Protein AF-A0A1G9U2H8-F1 (afdb_monomer_lite)

Radius of gyration: 17.37 Å; chains: 1; bounding box: 36×29×48 Å

Foldseek 3Di:
DDWDKDWDADDDDDDDDDDDDDPDPVRVVCCVQPDDDDDWDADPPPRDTDDDDDPDDGDDPDPDDPPPPPPRGDDIDMDIDD

pLDDT: mean 80.77, std 14.41, range [40.31, 97.31]

Secondary structure (DSSP, 8-state):
-PPPEEEE--------------SSHHHHHHHHHT------EE-TTT-PEEP---------SS---S----TT----EEEE--

Structure (mmCIF, N/CA/C/O backbone):
data_AF-A0A1G9U2H8-F1
#
_entry.id   AF-A0A1G9U2H8-F1
#
loop_
_atom_site.group_PDB
_atom_site.id
_atom_site.type_symbol
_atom_site.label_atom_id
_atom_site.label_alt_id
_atom_site.label_comp_id
_atom_site.label_asym_id
_atom_site.label_entity_id
_atom_site.label_seq_id
_atom_site.pdbx_PDB_ins_code
_atom_site.Cartn_x
_atom_site.Cartn_y
_atom_site.Cartn_z
_atom_site.occupancy
_atom_site.B_iso_or_equiv
_atom_site.auth_seq_id
_atom_site.auth_comp_id
_atom_site.auth_asym_id
_atom_site.auth_atom_id
_atom_site.pdbx_PDB_model_num
ATOM 1 N N . MET A 1 1 ? -15.828 -9.542 27.626 1.00 69.69 1 MET A N 1
ATOM 2 C CA . MET A 1 1 ? -14.908 -10.322 26.777 1.00 69.69 1 MET A CA 1
ATOM 3 C C . MET A 1 1 ? -14.777 -9.562 25.470 1.00 69.69 1 MET A C 1
ATOM 5 O O . MET A 1 1 ? -15.797 -9.051 25.015 1.00 69.69 1 MET A O 1
ATOM 9 N N . LYS A 1 2 ? -13.560 -9.359 24.954 1.00 80.88 2 LYS A N 1
ATOM 10 C CA . LYS A 1 2 ? -13.398 -8.770 23.617 1.00 80.88 2 LYS A CA 1
ATOM 11 C C . LYS A 1 2 ? -13.805 -9.833 22.590 1.00 80.88 2 LYS A C 1
ATOM 13 O O . LYS A 1 2 ? -13.629 -11.014 22.868 1.00 80.88 2 LYS A O 1
ATOM 18 N N . LYS A 1 3 ? -14.418 -9.398 21.494 1.00 88.56 3 LYS A N 1
ATOM 19 C CA . LYS A 1 3 ? -14.740 -10.235 20.336 1.00 88.56 3 LYS A CA 1
ATOM 20 C C . LYS A 1 3 ? -13.667 -9.990 19.284 1.00 88.56 3 LYS A C 1
ATOM 22 O O . LYS A 1 3 ? -13.238 -8.839 19.149 1.00 88.56 3 LYS A O 1
ATOM 27 N N . GLU A 1 4 ? -13.251 -11.036 18.591 1.00 87.25 4 GLU A N 1
ATOM 28 C CA . GLU A 1 4 ? -12.311 -10.948 17.475 1.00 87.25 4 GLU A CA 1
ATOM 29 C C . GLU A 1 4 ? -13.091 -11.022 16.164 1.00 87.25 4 GLU A C 1
ATOM 31 O O . GLU A 1 4 ? -14.142 -11.660 16.085 1.00 87.25 4 GLU A O 1
ATOM 36 N N . PHE A 1 5 ? -12.631 -10.266 15.171 1.00 92.44 5 PHE A N 1
ATOM 37 C CA . PHE A 1 5 ? -13.278 -10.167 13.871 1.00 92.44 5 PHE A CA 1
ATOM 38 C C . PHE A 1 5 ? -12.219 -10.302 12.786 1.00 92.44 5 PHE A C 1
ATOM 40 O O . PHE A 1 5 ? -11.145 -9.714 12.904 1.00 92.44 5 PHE A O 1
ATOM 47 N N . TYR A 1 6 ? -12.549 -11.022 11.723 1.00 91.12 6 TYR A N 1
ATOM 48 C CA . TYR A 1 6 ? -11.714 -11.190 10.539 1.00 91.12 6 TYR A CA 1
ATOM 49 C C . TYR A 1 6 ? -12.543 -10.888 9.296 1.00 91.12 6 TYR A C 1
ATOM 51 O O . TYR A 1 6 ? -13.769 -10.824 9.350 1.00 91.12 6 TYR A O 1
ATOM 59 N N . GLY A 1 7 ? -11.894 -10.648 8.166 1.00 90.19 7 GLY A N 1
ATOM 60 C CA . GLY A 1 7 ? -12.618 -10.230 6.980 1.00 90.19 7 GLY A CA 1
ATOM 61 C C . GLY A 1 7 ? -11.759 -10.170 5.738 1.00 90.19 7 GLY A C 1
ATOM 62 O O . GLY A 1 7 ? -10.551 -10.381 5.781 1.00 90.19 7 GLY A O 1
ATOM 63 N N . ASN A 1 8 ? -12.415 -9.862 4.627 1.00 86.69 8 ASN A N 1
ATOM 64 C CA . ASN A 1 8 ? -11.771 -9.608 3.351 1.00 86.69 8 ASN A CA 1
ATOM 65 C C . ASN A 1 8 ? -12.135 -8.196 2.909 1.00 86.69 8 ASN A C 1
ATOM 67 O O . ASN A 1 8 ? -13.267 -7.739 3.083 1.00 86.69 8 ASN A O 1
ATOM 71 N N . LEU A 1 9 ? -11.174 -7.511 2.313 1.00 85.62 9 LEU A N 1
ATOM 72 C CA . LEU A 1 9 ? -11.395 -6.246 1.640 1.00 85.62 9 LEU A CA 1
ATOM 73 C C . LEU A 1 9 ? -10.550 -6.223 0.375 1.00 85.62 9 LEU A C 1
ATOM 75 O O . LEU A 1 9 ? -9.493 -6.849 0.319 1.00 85.62 9 LEU A O 1
ATOM 79 N N . SER A 1 10 ? -11.001 -5.459 -0.608 1.00 84.00 10 SER A N 1
ATOM 80 C CA . SER A 1 10 ? -10.205 -5.125 -1.781 1.00 84.00 10 SER A CA 1
ATOM 81 C C . SER A 1 10 ? -10.039 -3.617 -1.871 1.00 84.00 10 SER A C 1
ATOM 83 O O . SER A 1 10 ? -10.947 -2.858 -1.525 1.00 84.00 10 SER A O 1
ATOM 85 N N . ILE A 1 11 ? -8.858 -3.183 -2.311 1.00 79.06 11 ILE A N 1
ATOM 86 C CA . ILE A 1 11 ? -8.500 -1.772 -2.438 1.00 79.06 11 ILE A CA 1
ATOM 87 C C . ILE A 1 11 ? -8.166 -1.502 -3.900 1.00 79.06 11 ILE A C 1
ATOM 89 O O . ILE A 1 11 ? -7.314 -2.174 -4.470 1.00 79.06 11 ILE A O 1
ATOM 93 N N . VAL A 1 12 ? -8.805 -0.488 -4.481 1.00 78.44 12 VAL A N 1
ATOM 94 C CA . VAL A 1 12 ? -8.410 0.076 -5.776 1.00 78.44 12 VAL A CA 1
ATOM 95 C C . VAL A 1 12 ? -7.624 1.352 -5.501 1.00 78.44 12 VAL A C 1
ATOM 97 O O . VAL A 1 12 ? -8.137 2.270 -4.855 1.00 78.44 12 VAL A O 1
ATOM 100 N N . ILE A 1 13 ? -6.381 1.413 -5.975 1.00 79.06 13 ILE A N 1
ATOM 101 C CA . ILE A 1 13 ? -5.476 2.542 -5.737 1.00 79.06 13 ILE A CA 1
ATOM 102 C C . ILE A 1 13 ? -5.102 3.163 -7.077 1.00 79.06 13 ILE A C 1
ATOM 104 O O . ILE A 1 13 ? -4.540 2.508 -7.945 1.00 79.06 13 ILE A O 1
ATOM 108 N N . ASN A 1 14 ? -5.392 4.454 -7.227 1.00 81.31 14 ASN A N 1
ATOM 109 C CA . ASN A 1 14 ? -4.845 5.272 -8.302 1.00 81.31 14 ASN A CA 1
ATOM 110 C C . ASN A 1 14 ? -3.765 6.172 -7.700 1.00 81.31 14 ASN A C 1
ATOM 112 O O . ASN A 1 14 ? -4.046 6.949 -6.783 1.00 81.31 14 ASN A O 1
ATOM 116 N N . MET A 1 15 ? -2.536 6.050 -8.192 1.00 83.06 15 MET A N 1
ATOM 117 C CA . MET A 1 15 ? -1.390 6.782 -7.672 1.00 83.06 15 MET A CA 1
ATOM 118 C C . MET A 1 15 ? -0.496 7.303 -8.791 1.00 83.06 15 MET A C 1
ATOM 120 O O . MET A 1 15 ? -0.462 6.761 -9.890 1.00 83.06 15 MET A O 1
ATOM 124 N N . ASN A 1 16 ? 0.258 8.351 -8.471 1.00 86.81 16 ASN A N 1
ATOM 125 C CA . ASN A 1 16 ? 1.334 8.865 -9.307 1.00 86.81 16 ASN A CA 1
ATOM 126 C C . ASN A 1 16 ? 2.647 8.716 -8.535 1.00 86.81 16 ASN A C 1
ATOM 128 O O . ASN A 1 16 ? 2.671 8.949 -7.325 1.00 86.81 1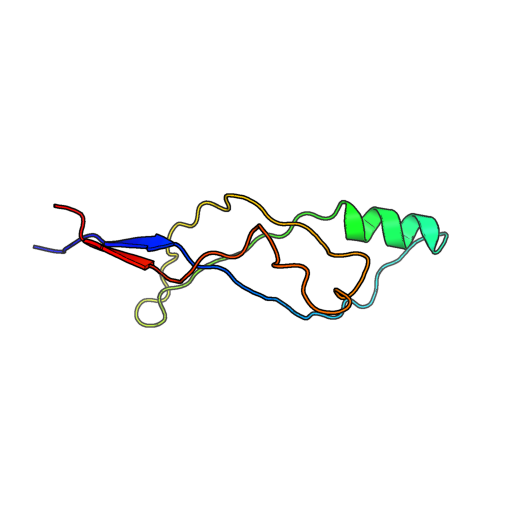6 ASN A O 1
ATOM 132 N N . PHE A 1 17 ? 3.733 8.393 -9.228 1.00 88.31 17 PHE A N 1
ATOM 133 C CA . PHE A 1 17 ? 5.085 8.423 -8.675 1.00 88.31 17 PHE A CA 1
ATOM 134 C C . PHE A 1 17 ? 5.896 9.540 -9.338 1.00 88.31 17 PHE A C 1
ATOM 136 O O . PHE A 1 17 ? 5.627 9.952 -10.466 1.00 88.31 17 PHE A O 1
ATOM 143 N N . THR A 1 18 ? 6.884 10.068 -8.619 1.00 93.12 18 THR A N 1
ATOM 144 C CA . THR A 1 18 ? 7.770 11.135 -9.103 1.00 93.12 18 THR A CA 1
ATOM 145 C C . THR A 1 18 ? 9.172 10.934 -8.547 1.00 93.12 18 THR A C 1
ATOM 147 O O . THR A 1 18 ? 9.304 10.457 -7.424 1.00 93.12 18 THR A O 1
ATOM 150 N N . GLY A 1 19 ? 10.201 11.371 -9.278 1.00 92.00 19 GLY A N 1
ATOM 151 C CA . GLY A 1 19 ? 11.588 11.331 -8.797 1.00 92.00 19 GLY A CA 1
ATOM 152 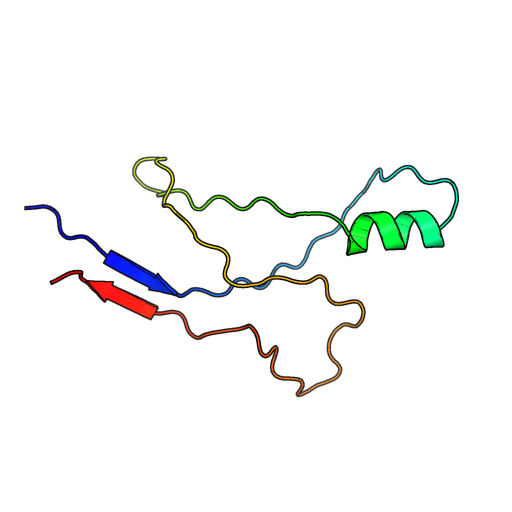C C . GLY A 1 19 ? 12.281 9.972 -8.939 1.00 92.00 19 GLY A C 1
ATOM 153 O O . GLY A 1 19 ? 13.273 9.741 -8.259 1.00 92.00 19 GLY A O 1
ATOM 154 N N . LEU A 1 20 ? 11.770 9.087 -9.801 1.00 94.50 20 LEU A N 1
ATOM 155 C CA . LEU A 1 20 ? 12.453 7.850 -10.180 1.00 94.50 20 LEU A CA 1
ATOM 156 C C . LEU A 1 20 ? 13.647 8.184 -11.087 1.00 94.50 20 LEU A C 1
ATOM 158 O O . LEU A 1 20 ? 13.472 8.816 -12.130 1.00 94.50 20 LEU A O 1
ATOM 162 N N . GLU A 1 21 ? 14.848 7.777 -10.683 1.00 96.31 21 GLU A N 1
ATOM 163 C CA . GLU A 1 21 ? 16.074 7.935 -11.471 1.00 96.31 21 GLU A CA 1
ATOM 164 C C . GLU A 1 21 ? 16.407 6.612 -12.173 1.00 96.31 21 GLU A C 1
ATOM 166 O O . GLU A 1 21 ? 16.572 5.590 -11.511 1.00 96.31 21 GLU A O 1
ATOM 171 N N . ALA A 1 22 ? 16.512 6.642 -13.504 1.00 96.69 22 ALA A N 1
ATOM 172 C CA . ALA A 1 22 ? 16.849 5.495 -14.349 1.00 96.69 22 ALA A CA 1
ATOM 173 C C . ALA A 1 22 ? 17.642 5.956 -15.585 1.00 96.69 22 ALA A C 1
ATOM 175 O O . ALA A 1 22 ? 17.600 7.133 -15.961 1.00 96.69 22 ALA A O 1
ATOM 176 N N . ASN A 1 23 ? 18.363 5.040 -16.229 1.00 97.31 23 ASN A N 1
ATOM 177 C CA . ASN A 1 23 ? 19.170 5.326 -17.417 1.00 97.31 23 ASN A CA 1
ATOM 178 C C . ASN A 1 23 ? 18.355 5.253 -18.718 1.00 97.31 23 ASN A C 1
ATOM 180 O O . ASN A 1 23 ? 18.793 5.793 -19.738 1.00 97.31 23 ASN A O 1
ATOM 184 N N . SER A 1 24 ? 17.183 4.612 -18.699 1.00 97.06 24 SER A N 1
ATOM 185 C CA . SER A 1 24 ? 16.231 4.590 -19.813 1.00 97.06 24 SER A CA 1
ATOM 186 C C . SER A 1 24 ? 14.781 4.479 -19.329 1.00 97.06 24 SER A C 1
ATOM 188 O O . SER A 1 24 ? 14.520 4.307 -18.138 1.00 97.06 24 SER A O 1
ATOM 190 N N . ILE A 1 25 ? 13.831 4.614 -20.259 1.00 94.25 25 ILE A N 1
ATOM 191 C CA . ILE A 1 25 ? 12.401 4.443 -19.963 1.00 94.25 25 ILE A CA 1
ATOM 192 C C . ILE A 1 25 ? 12.109 2.976 -19.646 1.00 94.25 25 ILE A C 1
ATOM 194 O O . ILE A 1 25 ? 11.395 2.700 -18.694 1.00 94.25 25 ILE A O 1
ATOM 198 N N . GLU A 1 26 ? 12.713 2.055 -20.392 1.00 92.56 26 GLU A N 1
ATOM 199 C CA . GLU A 1 26 ? 12.536 0.615 -20.201 1.00 92.56 26 GLU A CA 1
ATOM 200 C C . GLU A 1 26 ? 13.018 0.180 -18.808 1.00 92.56 26 GLU A C 1
ATOM 202 O O . GLU A 1 26 ? 12.314 -0.546 -18.116 1.00 92.56 26 GLU A O 1
ATOM 207 N N . GLU A 1 27 ? 14.167 0.695 -18.348 1.00 93.94 27 GLU A N 1
ATOM 208 C CA . GLU A 1 27 ? 14.649 0.448 -16.981 1.00 93.94 27 GLU A CA 1
ATOM 209 C C . GLU A 1 27 ? 13.683 1.022 -15.932 1.00 93.94 27 GLU A C 1
ATOM 211 O O . GLU A 1 27 ? 13.390 0.367 -14.935 1.00 93.94 27 GLU A O 1
ATOM 216 N N . ALA A 1 28 ? 13.144 2.225 -16.158 1.00 94.38 28 ALA A N 1
ATOM 217 C CA . ALA A 1 28 ? 12.171 2.831 -15.250 1.00 94.38 28 ALA A CA 1
ATOM 218 C C . ALA A 1 28 ? 10.858 2.030 -15.167 1.00 94.38 28 ALA A C 1
ATOM 220 O O . ALA A 1 28 ? 10.277 1.918 -14.087 1.00 94.38 28 ALA A O 1
ATOM 221 N N . GLU A 1 29 ? 10.390 1.484 -16.290 1.00 89.25 29 GLU A N 1
ATOM 222 C CA . GLU A 1 29 ? 9.199 0.634 -16.356 1.00 89.25 29 GLU A CA 1
ATOM 223 C C . GLU A 1 29 ? 9.417 -0.678 -15.597 1.00 89.25 29 GLU A C 1
ATOM 225 O O . GLU A 1 29 ? 8.606 -1.004 -14.732 1.00 89.25 29 GLU A O 1
ATOM 230 N N . GLU A 1 30 ? 10.530 -1.378 -15.838 1.00 88.50 30 GLU A N 1
ATOM 231 C CA . GLU A 1 30 ? 10.888 -2.602 -15.105 1.00 88.50 30 GLU A CA 1
ATOM 232 C C . GLU A 1 30 ? 10.969 -2.342 -13.594 1.00 88.50 30 GLU A C 1
ATOM 234 O O . GLU A 1 30 ? 10.360 -3.065 -12.808 1.00 88.50 30 GLU A O 1
ATOM 239 N N . MET A 1 31 ? 11.626 -1.252 -13.175 1.00 90.12 31 MET A N 1
ATOM 240 C CA . MET A 1 31 ? 11.723 -0.882 -11.759 1.00 90.12 31 MET A CA 1
ATOM 241 C C . MET A 1 31 ? 10.355 -0.704 -11.094 1.00 90.12 31 MET A C 1
ATOM 243 O O . MET A 1 31 ? 10.177 -1.115 -9.949 1.00 90.12 31 MET A O 1
ATOM 247 N N . VAL A 1 32 ? 9.396 -0.067 -11.772 1.00 89.12 32 VAL A N 1
ATOM 248 C CA . VAL A 1 32 ? 8.057 0.158 -11.209 1.00 89.12 32 VAL A CA 1
ATOM 249 C C . VAL A 1 32 ? 7.252 -1.133 -11.207 1.00 89.12 32 VAL A C 1
ATOM 251 O O . VAL A 1 32 ? 6.646 -1.447 -10.188 1.00 89.12 32 VAL A O 1
ATOM 254 N N . MET A 1 33 ? 7.268 -1.891 -12.304 1.00 83.00 33 MET A N 1
ATOM 255 C CA . MET A 1 33 ? 6.497 -3.131 -12.431 1.00 83.00 33 MET A CA 1
ATOM 256 C C . MET A 1 33 ? 6.964 -4.221 -11.456 1.00 83.00 33 MET A C 1
ATOM 258 O O . MET A 1 33 ? 6.128 -4.969 -10.954 1.00 83.00 33 MET A O 1
ATOM 262 N N . ASP A 1 34 ? 8.260 -4.252 -11.132 1.00 82.62 34 ASP A N 1
ATOM 263 C CA . ASP A 1 34 ? 8.859 -5.194 -10.176 1.00 82.62 34 ASP A CA 1
ATOM 264 C C . ASP A 1 34 ? 8.935 -4.646 -8.736 1.00 82.62 34 ASP A C 1
ATOM 266 O O . ASP A 1 34 ? 9.488 -5.297 -7.846 1.00 82.62 34 ASP A O 1
ATOM 270 N N . SER A 1 35 ? 8.418 -3.440 -8.476 1.00 82.25 35 SER A N 1
ATOM 271 C CA . SER A 1 35 ? 8.426 -2.859 -7.128 1.00 82.25 35 SER A CA 1
ATOM 272 C C . SER A 1 35 ? 7.547 -3.657 -6.168 1.00 82.25 35 SER A C 1
ATOM 274 O O . SER A 1 35 ? 6.516 -4.175 -6.559 1.00 82.25 35 SER A O 1
ATOM 276 N N . GLU A 1 36 ? 7.884 -3.692 -4.881 1.00 79.81 36 GLU A N 1
ATOM 277 C CA . GLU A 1 36 ? 6.989 -4.222 -3.846 1.00 79.81 36 GLU A CA 1
ATOM 278 C C . GLU A 1 36 ? 6.258 -3.077 -3.133 1.00 79.81 36 GLU A C 1
ATOM 280 O O . GLU A 1 36 ? 6.847 -2.033 -2.840 1.00 79.81 36 GLU A O 1
ATOM 285 N N . PHE A 1 37 ? 4.975 -3.277 -2.814 1.00 78.00 37 PHE A N 1
ATOM 286 C CA . PHE A 1 37 ? 4.204 -2.348 -1.987 1.00 78.00 37 PHE A CA 1
ATOM 287 C C . PHE A 1 37 ? 4.022 -2.887 -0.570 1.00 78.00 37 PHE A C 1
ATOM 289 O O . PHE A 1 37 ? 3.554 -4.006 -0.369 1.00 78.00 37 PHE A O 1
ATOM 296 N N . GLU A 1 38 ? 4.317 -2.046 0.420 1.00 80.94 38 GLU A N 1
ATOM 297 C CA . GLU A 1 38 ? 3.971 -2.289 1.820 1.00 80.94 38 GLU A CA 1
ATOM 298 C C . GLU A 1 38 ? 2.711 -1.486 2.171 1.00 80.94 38 GLU A C 1
ATOM 300 O O . GLU A 1 38 ? 2.686 -0.256 2.060 1.00 80.94 38 GLU A O 1
ATOM 305 N N . PHE A 1 39 ? 1.662 -2.177 2.618 1.00 85.38 39 PHE A N 1
ATOM 306 C CA . PHE A 1 39 ? 0.440 -1.556 3.127 1.00 85.38 39 PHE A CA 1
ATOM 307 C C . PHE A 1 39 ? 0.341 -1.733 4.637 1.00 85.38 39 PHE A C 1
ATOM 309 O O . PHE A 1 39 ? 0.768 -2.745 5.182 1.00 85.38 39 PHE A O 1
ATOM 316 N N . LYS A 1 40 ? -0.264 -0.750 5.311 1.00 90.50 40 LYS A N 1
ATOM 317 C CA . LYS A 1 40 ? -0.609 -0.830 6.735 1.00 90.50 40 LYS A CA 1
ATOM 318 C C . LYS A 1 40 ? -2.053 -0.439 6.932 1.00 90.50 40 LYS A C 1
ATOM 320 O O . LYS A 1 40 ? -2.476 0.625 6.473 1.00 90.50 40 LYS A O 1
ATOM 325 N N . LEU A 1 41 ? -2.795 -1.274 7.649 1.00 90.62 41 LEU A N 1
ATOM 326 C CA . LEU A 1 41 ? -4.143 -0.950 8.086 1.00 90.62 41 LEU A CA 1
ATOM 327 C C . LEU A 1 41 ? -4.087 -0.504 9.544 1.00 90.62 41 LEU A C 1
ATOM 329 O O . LEU A 1 41 ? -3.679 -1.256 10.419 1.00 90.62 41 LEU A O 1
ATOM 333 N N . LEU A 1 42 ? -4.492 0.734 9.815 1.00 93.69 42 LEU A N 1
ATOM 334 C CA . LEU A 1 42 ? -4.464 1.291 11.166 1.00 93.69 42 LEU A CA 1
ATOM 335 C C . LEU A 1 42 ? -5.878 1.415 11.726 1.00 93.69 42 LEU A C 1
ATOM 337 O O . LEU A 1 42 ? -6.790 1.928 11.071 1.00 93.69 42 LEU A O 1
ATOM 341 N N . ASN 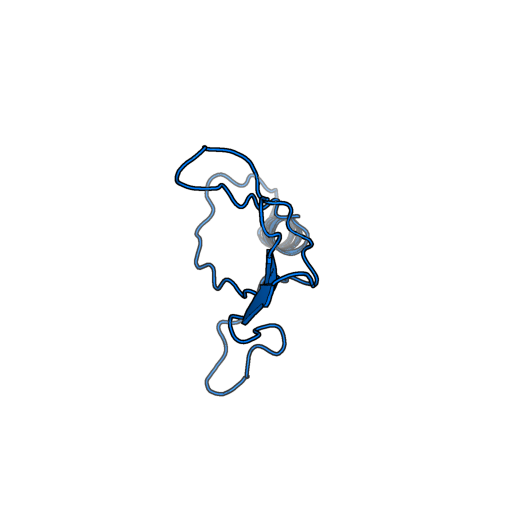A 1 43 ? -6.051 1.014 12.981 1.00 92.44 43 ASN A N 1
ATOM 342 C CA . ASN A 1 43 ? -7.263 1.278 13.734 1.00 92.44 43 ASN A CA 1
ATOM 343 C C . ASN A 1 43 ? -7.381 2.784 13.989 1.00 92.44 43 ASN A C 1
ATOM 345 O O . ASN A 1 43 ? -6.638 3.358 14.781 1.00 92.44 43 ASN A O 1
ATOM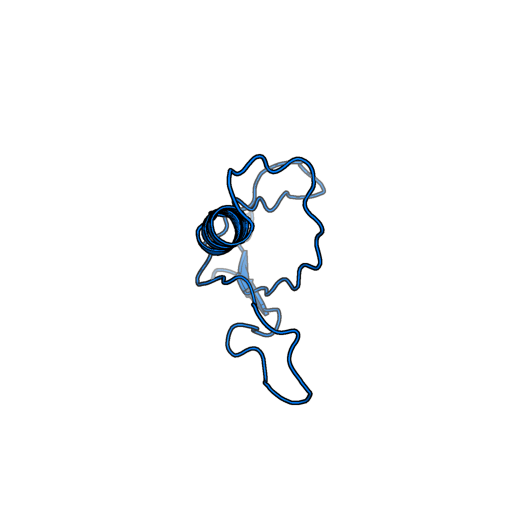 349 N N . SER A 1 44 ? -8.367 3.434 13.376 1.00 93.06 44 SER A N 1
ATOM 350 C CA . SER A 1 44 ? -8.524 4.890 13.464 1.00 93.06 44 SER A CA 1
ATOM 351 C C . SER A 1 44 ? -8.816 5.421 14.876 1.00 93.06 44 SER A C 1
ATOM 353 O O . SER A 1 44 ? -8.732 6.626 15.100 1.00 93.06 44 SER A O 1
ATOM 355 N N . LYS A 1 45 ? -9.215 4.561 15.824 1.00 94.06 45 LYS A N 1
ATOM 356 C CA . LYS A 1 45 ? -9.527 4.954 17.208 1.00 94.06 45 LYS A CA 1
ATOM 357 C C . LYS A 1 45 ? -8.336 4.803 18.145 1.00 94.06 45 LYS A C 1
ATOM 359 O O . LYS A 1 45 ? -8.193 5.619 19.050 1.00 94.06 45 LYS A O 1
ATOM 364 N N . THR A 1 46 ? -7.539 3.750 17.972 1.00 94.38 46 THR A N 1
ATOM 365 C CA . THR A 1 46 ? -6.418 3.429 18.875 1.00 94.38 46 THR A CA 1
ATOM 366 C C . THR A 1 46 ? -5.055 3.745 18.268 1.0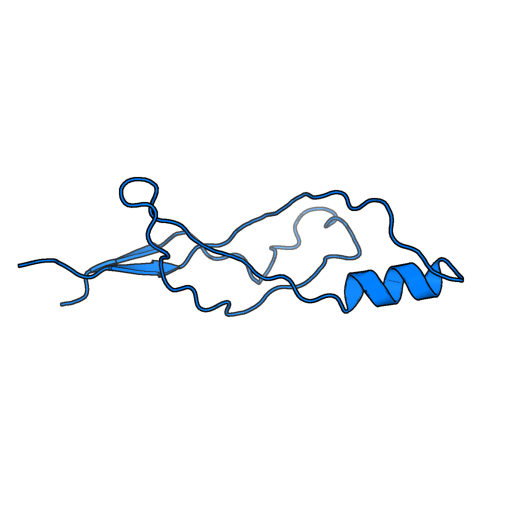0 94.38 46 THR A C 1
ATOM 368 O O . THR A 1 46 ? -4.097 3.928 19.011 1.00 94.38 46 THR A O 1
ATOM 371 N N . GLY A 1 47 ? -4.967 3.852 16.940 1.00 93.06 47 GLY A N 1
ATOM 372 C CA . GLY A 1 47 ? -3.715 3.989 16.196 1.00 93.06 47 GLY A CA 1
ATOM 373 C C . GLY A 1 47 ? -2.922 2.686 16.072 1.00 93.06 47 GLY A C 1
ATOM 374 O O . GLY A 1 47 ? -1.839 2.700 15.498 1.00 93.06 47 GLY A O 1
ATOM 375 N N . GLU A 1 48 ? -3.438 1.579 16.608 1.00 93.69 48 GLU A N 1
ATOM 376 C CA . GLU A 1 48 ? -2.798 0.264 16.531 1.00 93.69 48 GLU A CA 1
ATOM 377 C C . GLU A 1 48 ? -2.935 -0.329 15.126 1.00 93.69 48 GLU A C 1
ATOM 379 O O . GLU A 1 48 ? -3.932 -0.099 14.436 1.00 93.69 48 GLU A O 1
ATOM 384 N N . GLU A 1 49 ? -1.937 -1.103 14.715 1.00 94.19 49 GLU A N 1
ATOM 385 C CA . GLU A 1 49 ? -1.941 -1.820 13.443 1.00 94.19 49 GLU A CA 1
ATOM 386 C C . GLU A 1 49 ? -2.898 -3.015 13.504 1.00 94.19 49 GLU A C 1
ATOM 388 O O . GLU A 1 49 ? -2.935 -3.759 14.486 1.00 94.19 49 GLU A O 1
ATOM 393 N N . ILE A 1 50 ? -3.709 -3.157 12.460 1.00 93.00 50 ILE A N 1
ATOM 394 C CA . ILE A 1 50 ? -4.517 -4.340 12.193 1.00 93.00 50 ILE A CA 1
ATOM 395 C C . ILE A 1 50 ? -3.692 -5.202 11.247 1.00 93.00 50 ILE A C 1
ATOM 397 O O . ILE A 1 50 ? -3.295 -4.727 10.183 1.00 93.00 50 ILE A O 1
ATOM 401 N N . ASP A 1 51 ? -3.448 -6.444 11.651 1.00 91.50 51 ASP A N 1
ATOM 402 C CA . ASP A 1 51 ? -2.712 -7.408 10.840 1.00 91.50 51 ASP A CA 1
ATOM 403 C C . ASP A 1 51 ? -3.437 -7.646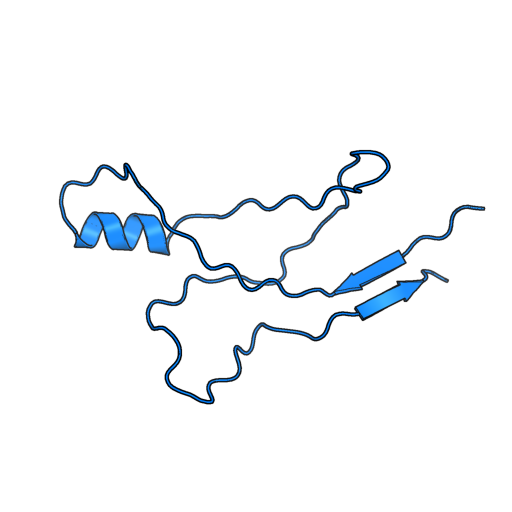 9.509 1.00 91.50 51 ASP A C 1
ATOM 405 O O . ASP A 1 51 ? -4.658 -7.842 9.482 1.00 91.50 51 ASP A O 1
ATOM 409 N N . ILE A 1 52 ? -2.693 -7.580 8.406 1.00 89.81 52 ILE A N 1
ATOM 410 C CA . ILE A 1 52 ? -3.216 -7.807 7.060 1.00 89.81 52 ILE A CA 1
ATOM 411 C C . ILE A 1 52 ? -2.353 -8.833 6.338 1.00 89.81 52 ILE A C 1
ATOM 413 O O . ILE A 1 52 ? -1.132 -8.718 6.289 1.00 89.81 52 ILE A O 1
ATOM 417 N N . ASP A 1 53 ? -3.014 -9.810 5.726 1.00 87.31 53 ASP A N 1
ATOM 418 C CA . ASP A 1 53 ? -2.378 -10.786 4.849 1.00 87.31 53 ASP A CA 1
ATOM 419 C C . ASP A 1 53 ? -2.778 -10.496 3.397 1.00 87.31 53 ASP A C 1
ATOM 421 O O . ASP A 1 53 ? -3.939 -10.661 3.002 1.00 87.31 53 ASP A O 1
ATOM 425 N N . ILE A 1 54 ? -1.824 -10.007 2.604 1.00 81.81 54 ILE A N 1
ATOM 426 C CA . ILE A 1 54 ? -2.052 -9.623 1.209 1.00 81.81 54 ILE A CA 1
ATOM 427 C C . ILE A 1 54 ? -2.049 -10.891 0.349 1.00 81.81 54 ILE A C 1
ATOM 429 O O . ILE A 1 54 ? -1.002 -11.417 -0.015 1.00 81.81 54 ILE A O 1
ATOM 433 N N . GLN A 1 55 ? -3.245 -11.358 -0.016 1.00 75.44 55 GLN A N 1
ATOM 434 C CA . GLN A 1 55 ? -3.434 -12.580 -0.814 1.00 75.44 55 GLN A CA 1
ATOM 435 C C . GLN A 1 55 ? -3.036 -12.435 -2.296 1.00 75.44 55 GLN A C 1
ATOM 437 O O . GLN A 1 55 ? -2.953 -13.436 -3.006 1.00 75.44 55 GLN A O 1
ATOM 442 N N . GLY A 1 56 ? -2.834 -11.209 -2.783 1.00 70.12 56 GLY A N 1
ATOM 443 C CA . GLY A 1 56 ? -2.439 -10.926 -4.161 1.00 70.12 56 GLY A CA 1
ATOM 444 C C . GLY A 1 56 ? -2.528 -9.438 -4.487 1.00 70.12 56 GLY A C 1
ATOM 445 O O . GLY A 1 56 ? -3.411 -8.742 -3.986 1.00 70.12 56 GLY A O 1
ATOM 446 N N . TRP A 1 57 ? -1.599 -8.954 -5.308 1.00 76.19 57 TRP A N 1
ATOM 447 C CA . TRP A 1 57 ? -1.591 -7.596 -5.846 1.00 76.19 57 TRP A CA 1
ATOM 448 C C . TRP A 1 57 ? -0.797 -7.579 -7.165 1.00 76.19 57 TRP A C 1
ATOM 450 O O . TRP A 1 57 ? 0.057 -8.440 -7.380 1.00 76.19 57 TRP A O 1
ATOM 460 N N . HIS A 1 58 ? -1.089 -6.630 -8.054 1.00 69.38 58 HIS A N 1
ATOM 461 C CA . HIS A 1 58 ? -0.324 -6.399 -9.281 1.00 69.38 58 HIS A CA 1
ATOM 462 C C . HIS A 1 58 ? -0.474 -4.940 -9.740 1.00 69.38 58 HIS A C 1
ATOM 464 O O . HIS A 1 58 ? -1.471 -4.288 -9.420 1.00 69.38 58 HIS A O 1
ATOM 470 N N . ILE A 1 59 ? 0.502 -4.423 -10.494 1.00 72.69 59 ILE A N 1
ATOM 471 C CA . ILE A 1 59 ? 0.351 -3.163 -11.237 1.00 72.69 59 ILE A CA 1
ATOM 472 C C . ILE A 1 59 ? -0.286 -3.491 -12.586 1.00 72.69 59 ILE A C 1
ATOM 474 O O . ILE A 1 59 ? 0.199 -4.362 -13.305 1.00 72.69 59 ILE A O 1
ATOM 478 N N . ALA A 1 60 ? -1.371 -2.801 -12.929 1.00 67.81 60 ALA A N 1
ATOM 479 C CA . ALA A 1 60 ? -1.971 -2.906 -14.253 1.00 67.81 60 ALA A CA 1
ATOM 480 C C . ALA A 1 60 ? -1.203 -2.021 -15.251 1.00 67.81 60 ALA A C 1
ATOM 482 O O . ALA A 1 60 ? -1.082 -0.812 -15.043 1.00 67.81 60 ALA A O 1
ATOM 483 N N . ASP A 1 61 ? -0.709 -2.621 -16.334 1.00 61.62 61 ASP A N 1
ATOM 484 C CA . ASP A 1 61 ? -0.029 -1.948 -17.450 1.00 61.62 61 ASP A CA 1
ATOM 485 C C . ASP A 1 61 ? -1.016 -1.248 -18.406 1.00 61.62 61 ASP A C 1
ATOM 487 O O . ASP A 1 61 ? -0.700 -0.217 -19.003 1.00 61.62 61 ASP A O 1
ATOM 491 N N . GLU A 1 62 ? -2.251 -1.746 -18.494 1.00 59.53 62 GLU A N 1
ATOM 492 C CA . GLU A 1 62 ? -3.354 -1.124 -19.224 1.00 59.53 62 GLU A CA 1
ATOM 493 C C . GLU A 1 62 ? -4.548 -0.810 -18.306 1.00 59.53 62 GLU A C 1
ATOM 495 O O . GLU A 1 62 ? -5.076 -1.671 -17.601 1.00 59.53 62 GLU A O 1
ATOM 500 N N . VAL A 1 63 ? -5.060 0.428 -18.366 1.00 56.12 63 VAL A N 1
ATOM 501 C CA . VAL A 1 63 ? -6.344 0.779 -17.736 1.00 56.12 63 VAL A CA 1
ATOM 502 C C . VAL A 1 63 ? -7.441 0.003 -18.463 1.00 56.12 63 VAL A C 1
ATOM 504 O O . VAL A 1 63 ? -7.739 0.299 -19.623 1.00 56.12 63 VAL A O 1
ATOM 507 N N . GLY A 1 64 ? -8.024 -0.992 -17.791 1.00 53.50 64 GLY A N 1
ATOM 508 C CA . GLY A 1 64 ? -8.983 -1.930 -18.370 1.00 53.50 64 GLY A CA 1
ATOM 509 C C . GLY A 1 64 ? -9.990 -1.266 -19.317 1.00 53.50 64 GLY A C 1
ATOM 510 O O . GLY A 1 64 ? -10.847 -0.475 -18.914 1.00 53.50 64 GLY A O 1
ATOM 511 N N . ARG A 1 65 ? -9.923 -1.616 -20.609 1.00 43.56 65 ARG A N 1
ATOM 512 C CA . ARG A 1 65 ? -10.994 -1.332 -21.570 1.00 43.56 65 ARG A CA 1
ATOM 513 C C . ARG A 1 65 ? -12.207 -2.183 -21.196 1.00 43.56 65 ARG A C 1
ATOM 515 O O . ARG A 1 65 ? -12.259 -3.345 -21.566 1.00 43.56 65 ARG A O 1
ATOM 522 N N . GLY A 1 66 ? -13.156 -1.586 -20.471 1.00 40.31 66 GLY A N 1
ATOM 523 C CA . GLY A 1 66 ? -14.563 -1.992 -20.324 1.00 40.31 66 GLY A CA 1
ATOM 524 C C . GLY A 1 66 ? -14.867 -3.499 -20.243 1.00 40.31 66 GLY A C 1
ATOM 525 O O . GLY A 1 66 ? -14.889 -4.182 -21.261 1.00 40.31 66 GLY A O 1
ATOM 526 N N . ASN A 1 67 ? -15.263 -3.962 -19.051 1.00 40.41 67 ASN A N 1
ATOM 527 C CA . ASN A 1 67 ? -15.747 -5.317 -18.708 1.00 40.41 67 ASN A CA 1
ATOM 528 C C . ASN A 1 67 ? -14.697 -6.408 -18.430 1.00 40.41 67 ASN A C 1
ATOM 530 O O . ASN A 1 67 ? -15.064 -7.581 -18.354 1.00 40.41 67 ASN A O 1
ATOM 534 N N . VAL A 1 68 ? -13.431 -6.062 -18.197 1.00 43.94 68 VAL A N 1
ATOM 535 C CA . VAL A 1 68 ? -12.514 -6.988 -17.519 1.00 43.94 68 VAL A CA 1
ATOM 536 C C . VAL A 1 68 ? -12.767 -6.829 -16.026 1.00 43.94 68 VAL A C 1
ATOM 538 O O . VAL A 1 68 ? -12.313 -5.873 -15.411 1.00 43.94 68 VAL A O 1
ATOM 541 N N . THR A 1 69 ? -13.604 -7.699 -15.470 1.00 45.53 69 THR A N 1
ATOM 542 C CA . THR A 1 69 ? -13.709 -7.906 -14.023 1.00 45.53 69 THR A CA 1
ATOM 543 C C . THR A 1 69 ? -12.283 -8.061 -13.498 1.00 45.53 69 THR A C 1
ATOM 545 O O . THR A 1 69 ? -11.627 -9.029 -13.877 1.00 45.53 69 THR A O 1
ATOM 548 N N . GLU A 1 70 ? -11.770 -7.110 -12.714 1.00 55.62 70 GLU A N 1
ATOM 549 C CA . GLU A 1 70 ? -10.513 -7.298 -11.984 1.00 55.62 70 GLU A CA 1
ATOM 550 C C . GLU A 1 70 ? -10.706 -8.556 -11.124 1.00 55.62 70 GLU A C 1
ATOM 552 O O . GLU A 1 70 ? -11.455 -8.531 -10.147 1.00 55.62 70 GLU A O 1
ATOM 557 N N . SER A 1 71 ? -10.135 -9.691 -11.545 1.00 57.22 71 SER A N 1
ATOM 558 C CA . SER A 1 71 ? -10.385 -11.021 -10.958 1.00 57.22 71 SER A CA 1
ATOM 559 C C . SER A 1 71 ? -10.010 -11.113 -9.481 1.00 57.22 71 SER A C 1
ATOM 561 O O . SER A 1 71 ? -10.414 -12.050 -8.792 1.00 57.22 71 SER A O 1
ATOM 563 N N . ASP A 1 72 ? -9.244 -10.131 -9.022 1.00 63.94 72 ASP A N 1
ATOM 564 C CA . ASP A 1 72 ? -8.607 -10.086 -7.718 1.00 63.94 72 ASP A CA 1
ATOM 565 C C . ASP A 1 72 ? -9.399 -9.203 -6.735 1.00 63.94 72 ASP A C 1
ATOM 567 O O . ASP A 1 72 ? -9.094 -9.172 -5.541 1.00 63.94 72 ASP A O 1
ATOM 571 N N . LEU A 1 73 ? -10.458 -8.525 -7.204 1.00 69.94 73 LEU A N 1
ATOM 572 C CA . LEU A 1 73 ? -11.389 -7.814 -6.335 1.00 69.94 73 LEU A CA 1
ATOM 573 C C . LEU A 1 73 ? -12.418 -8.779 -5.736 1.00 69.94 73 LEU A C 1
ATOM 575 O O . LEU A 1 73 ? -13.089 -9.540 -6.433 1.00 69.94 73 LEU A O 1
ATOM 579 N N . ARG A 1 74 ? -12.577 -8.702 -4.419 1.00 68.25 74 ARG A N 1
ATOM 580 C CA . ARG A 1 74 ? -13.601 -9.388 -3.636 1.00 68.25 74 ARG A CA 1
ATOM 581 C C . ARG A 1 74 ? -14.495 -8.352 -2.976 1.00 68.25 74 ARG A C 1
ATOM 583 O O . ARG A 1 74 ? -14.058 -7.252 -2.633 1.00 68.25 74 ARG A O 1
ATOM 590 N N . ASP A 1 75 ? -15.748 -8.730 -2.765 1.00 77.12 75 ASP A N 1
ATOM 591 C CA . ASP A 1 75 ? -16.649 -7.932 -1.948 1.00 77.12 75 ASP A CA 1
ATOM 592 C C . ASP A 1 75 ? -16.094 -7.807 -0.523 1.00 77.12 75 ASP A C 1
ATOM 594 O O . ASP A 1 75 ? -15.475 -8.730 0.015 1.00 77.12 75 ASP A O 1
ATOM 598 N N . PHE A 1 76 ? -16.332 -6.653 0.099 1.00 83.81 76 PHE A N 1
ATOM 599 C CA . PHE A 1 76 ? -16.009 -6.469 1.507 1.00 83.81 76 PHE A CA 1
ATOM 600 C C . PHE A 1 76 ? -16.823 -7.441 2.371 1.00 83.81 76 PHE A C 1
ATOM 602 O O . PHE A 1 76 ? -18.050 -7.508 2.258 1.00 83.81 76 PHE A O 1
ATOM 609 N N . GLN A 1 77 ? -16.146 -8.134 3.282 1.00 80.25 77 GLN A N 1
ATOM 610 C CA . GLN A 1 77 ? -16.750 -9.073 4.220 1.00 80.25 77 GLN A CA 1
ATOM 611 C C . GLN A 1 77 ? -16.090 -8.946 5.592 1.00 80.25 77 GLN A C 1
ATOM 613 O O . GLN A 1 77 ? -14.882 -8.741 5.683 1.00 80.25 77 GLN A O 1
ATOM 618 N N . ILE A 1 78 ? -16.879 -9.101 6.657 1.00 86.12 78 ILE A N 1
ATOM 619 C CA . ILE A 1 78 ? -16.398 -9.164 8.038 1.00 86.12 78 ILE A CA 1
ATOM 620 C C . ILE A 1 78 ? -17.224 -10.181 8.825 1.00 86.12 78 ILE A C 1
ATOM 622 O O . ILE A 1 78 ? -18.453 -10.171 8.756 1.00 86.12 78 ILE A O 1
ATOM 626 N N . ASP A 1 79 ? -16.541 -11.020 9.589 1.00 88.88 79 ASP A N 1
ATOM 627 C CA . ASP A 1 79 ? -17.098 -12.112 10.375 1.00 88.88 79 ASP A CA 1
ATOM 628 C C . ASP A 1 79 ? -16.548 -12.065 11.811 1.00 88.88 79 ASP A C 1
ATOM 630 O O . ASP A 1 79 ? -15.452 -11.560 12.056 1.00 88.88 79 ASP A O 1
ATOM 634 N N . GLU A 1 80 ? -17.328 -12.556 12.778 1.00 86.12 80 GLU A N 1
ATOM 635 C CA . GLU A 1 80 ? -16.922 -12.705 14.185 1.00 86.12 80 GLU A CA 1
ATOM 636 C C . GLU A 1 80 ? -16.302 -14.095 14.398 1.00 86.12 80 GLU A C 1
ATOM 638 O O . GLU A 1 80 ? -16.852 -15.096 13.935 1.00 86.12 80 GLU A O 1
ATOM 643 N N . GLU A 1 81 ? -15.180 -14.175 15.113 1.00 76.94 81 GLU A N 1
ATOM 644 C CA . GLU A 1 81 ? -14.599 -15.452 15.536 1.00 76.94 81 GLU A CA 1
ATOM 645 C C . GLU A 1 81 ? -15.413 -16.036 16.705 1.00 76.94 81 GLU A C 1
ATOM 647 O O . GLU A 1 81 ? -15.611 -15.369 17.725 1.00 76.94 81 GLU A O 1
ATOM 652 N N . ILE A 1 82 ? -15.957 -17.248 16.512 1.00 75.75 82 ILE A N 1
ATOM 653 C CA . ILE A 1 82 ? -16.878 -17.937 17.445 1.00 75.75 82 ILE A CA 1
ATOM 654 C C . ILE A 1 82 ? -16.121 -18.574 18.610 1.00 75.75 82 ILE A C 1
ATOM 656 O O . ILE A 1 82 ? -15.175 -19.345 18.337 1.00 75.75 82 ILE A O 1
#

Sequence (82 aa):
MKKEFYGNLSIVINMNFTGLEANSIEEAEEMVMDSEFEFKLLNSKTGEEIDIDIQGWHIADEVGRGNVTESDLRDFQIDEEI

Organism: NCBI:txid1121325